Protein AF-A0A1M6KUL5-F1 (afdb_monomer_lite)

Organism: NCBI:txid1121950

Sequence (152 aa):
MDTQNNNNNITGTAPDSVTPRMTKEELQQKSDRELLSLVESSKGHTGNDFGEYMNCDFSYSYLTTVLKDRGYENGWHKTSDAPTATIKPVTIQMRKSDDTVSRQSYMIDKSVAKEWKQFNKNVPFKTVTLGYALRRFMDDYNSGRIKFEFEI

Secondary structure (DSSP, 8-state):
------------------PPPBPHHHHHHS-HHHHHHHHHHTTT--STTHHHHTTBSS-HHHHHHHHHHTTEETTTEE--------PPP---------TTPPP------HHHHHHHHHHGGG-S-HHHHHHHHHHHHHHHHHTTSS------

Foldseek 3Di:
DDDDDDDDDDDDDDPDPLPQAAELVNLLPDDLVVLVVLVVQCVPPQPPCSCVSNRHPDHSVSSVVSLVLCQQDDVRDRPDPPPDDDDDDDDQDDDDDDPVDDDDDDDDDPVVVVVLCVVCVPPPHSVSVVVVVVVVVVVCVVVVVDDDDDDD

Radius of gyration: 24.22 Å; chains: 1; bounding box: 82×44×52 Å

pLDDT: mean 76.04, std 17.76, range [33.09, 95.0]

Structure (mmCIF, N/CA/C/O backbone):
data_AF-A0A1M6KUL5-F1
#
_entry.id   AF-A0A1M6KUL5-F1
#
loop_
_atom_site.group_PDB
_atom_site.id
_atom_site.type_symbol
_atom_site.label_atom_id
_atom_site.label_alt_id
_atom_site.label_comp_id
_atom_site.label_asym_id
_atom_site.label_entity_id
_atom_site.label_seq_id
_atom_site.pdbx_PDB_ins_code
_atom_site.Cartn_x
_atom_site.Cartn_y
_atom_site.Cartn_z
_atom_site.occupancy
_atom_site.B_iso_or_equiv
_atom_site.auth_seq_id
_atom_site.auth_comp_id
_atom_site.auth_asym_id
_atom_site.auth_atom_id
_atom_site.pdbx_PDB_model_num
ATOM 1 N N . MET A 1 1 ? 50.396 14.466 22.605 1.00 36.00 1 MET A N 1
ATOM 2 C CA . MET A 1 1 ? 50.855 15.862 22.551 1.00 36.00 1 MET A CA 1
ATOM 3 C C . MET A 1 1 ? 50.891 16.220 21.076 1.00 36.00 1 MET A C 1
ATOM 5 O O . MET A 1 1 ? 51.638 15.582 20.349 1.00 36.00 1 MET A O 1
ATOM 9 N N . ASP A 1 2 ? 49.826 16.849 20.575 1.00 37.81 2 ASP A N 1
ATOM 10 C CA . ASP A 1 2 ? 49.666 18.323 20.534 1.00 37.81 2 ASP A CA 1
ATOM 11 C C . ASP A 1 2 ? 50.396 18.869 19.288 1.00 37.81 2 ASP A C 1
ATOM 13 O O . ASP A 1 2 ? 51.564 18.553 19.110 1.00 37.81 2 ASP A O 1
ATOM 17 N N . THR A 1 3 ? 49.848 19.655 18.355 1.00 41.44 3 THR A N 1
ATOM 18 C CA . THR A 1 3 ? 48.521 20.257 18.111 1.00 41.44 3 THR A CA 1
ATOM 19 C C . THR A 1 3 ? 48.575 20.901 16.700 1.00 41.44 3 THR A C 1
ATOM 21 O O . THR A 1 3 ? 49.663 21.068 16.156 1.00 41.44 3 THR A O 1
ATOM 24 N N . GLN A 1 4 ? 47.424 21.403 16.210 1.00 40.41 4 GLN A N 1
ATOM 25 C CA . GLN A 1 4 ? 47.254 22.638 15.395 1.00 40.41 4 GLN A CA 1
ATOM 26 C C . GLN A 1 4 ? 47.549 22.566 13.870 1.00 40.41 4 GLN A C 1
ATOM 28 O O . GLN A 1 4 ? 48.503 21.940 13.447 1.00 40.41 4 GLN A O 1
ATOM 33 N N . ASN A 1 5 ? 46.807 23.212 12.953 1.00 38.69 5 ASN A N 1
ATOM 34 C CA . ASN A 1 5 ? 45.789 24.269 13.050 1.00 38.69 5 ASN A CA 1
ATOM 35 C C . ASN A 1 5 ? 45.012 24.454 11.713 1.00 38.69 5 ASN A C 1
ATOM 37 O O . ASN A 1 5 ? 45.583 24.231 10.651 1.00 38.69 5 ASN A O 1
ATOM 41 N N . ASN A 1 6 ? 43.764 24.938 11.814 1.00 39.09 6 ASN A N 1
ATOM 42 C CA . ASN A 1 6 ? 42.965 25.826 10.936 1.00 39.09 6 ASN A CA 1
ATOM 43 C C . ASN A 1 6 ? 43.280 26.003 9.430 1.00 39.09 6 ASN A C 1
ATOM 45 O O . ASN A 1 6 ? 44.363 26.460 9.081 1.00 39.09 6 ASN A O 1
ATOM 49 N N . ASN A 1 7 ? 42.239 25.972 8.574 1.00 35.41 7 ASN A N 1
ATOM 50 C CA . ASN A 1 7 ? 41.540 27.214 8.179 1.00 35.41 7 ASN A CA 1
ATOM 51 C C . ASN A 1 7 ? 40.235 27.003 7.380 1.00 35.41 7 ASN A C 1
ATOM 53 O O . ASN A 1 7 ? 40.066 26.035 6.647 1.00 35.41 7 ASN A O 1
ATOM 57 N N . ASN A 1 8 ? 39.342 27.980 7.544 1.00 43.84 8 ASN A N 1
ATOM 58 C CA . ASN A 1 8 ? 37.998 28.129 6.985 1.00 43.84 8 ASN A CA 1
ATOM 59 C C . ASN A 1 8 ? 37.947 28.189 5.449 1.00 43.84 8 ASN A C 1
ATOM 61 O O . ASN A 1 8 ? 38.798 28.832 4.839 1.00 43.84 8 ASN A O 1
ATOM 65 N N . ASN A 1 9 ? 36.843 27.723 4.848 1.00 33.09 9 ASN A N 1
ATOM 66 C CA . ASN A 1 9 ? 36.213 28.515 3.791 1.00 33.09 9 ASN A CA 1
ATOM 67 C C . ASN A 1 9 ? 34.699 28.284 3.688 1.00 33.09 9 ASN A C 1
ATOM 69 O O . ASN A 1 9 ? 34.207 27.160 3.668 1.00 33.09 9 ASN A O 1
ATOM 73 N N . ILE A 1 10 ? 33.985 29.405 3.644 1.00 50.28 10 ILE A N 1
ATOM 74 C CA . ILE A 1 10 ? 32.539 29.537 3.502 1.00 50.28 10 ILE A CA 1
ATOM 75 C C . ILE A 1 10 ? 32.193 29.368 2.022 1.00 50.28 10 ILE A C 1
ATOM 77 O O . ILE A 1 10 ? 32.793 30.013 1.167 1.00 50.28 10 ILE A O 1
ATOM 81 N N . THR A 1 11 ? 31.176 28.575 1.706 1.00 37.00 11 THR A N 1
ATOM 82 C CA . THR A 1 11 ? 30.353 28.807 0.511 1.00 37.00 11 THR A CA 1
ATOM 83 C C . THR A 1 11 ? 28.955 28.291 0.799 1.00 37.00 11 THR A C 1
ATOM 85 O O . THR A 1 11 ? 28.671 27.100 0.713 1.00 37.00 11 THR A O 1
ATOM 88 N N . GLY A 1 12 ? 28.080 29.214 1.202 1.00 43.78 12 GLY A N 1
ATOM 89 C CA . GLY A 1 12 ? 26.648 28.980 1.162 1.00 43.78 12 GLY A CA 1
ATOM 90 C C . GLY A 1 12 ? 26.246 28.748 -0.289 1.00 43.78 12 GLY A C 1
ATOM 91 O O . GLY A 1 12 ? 26.389 29.638 -1.123 1.00 43.78 12 GLY A O 1
ATOM 92 N N . THR A 1 13 ? 25.783 27.544 -0.586 1.00 38.81 13 THR A N 1
ATOM 93 C CA . THR A 1 13 ? 25.033 27.243 -1.802 1.00 38.81 13 THR A CA 1
ATOM 94 C C . THR A 1 13 ? 23.570 27.139 -1.397 1.00 38.81 13 THR A C 1
ATOM 96 O O . THR A 1 13 ? 23.221 26.454 -0.435 1.00 38.81 13 THR A O 1
ATOM 99 N N . ALA A 1 14 ? 22.744 27.942 -2.065 1.00 42.12 14 ALA A N 1
ATOM 100 C CA . ALA A 1 14 ? 21.301 27.991 -1.890 1.00 42.12 14 ALA A CA 1
ATOM 101 C C . ALA A 1 14 ? 20.689 26.584 -2.015 1.00 42.12 14 ALA A C 1
ATOM 103 O O . ALA A 1 14 ? 21.235 25.759 -2.748 1.00 42.12 14 ALA A O 1
ATOM 104 N N . PRO A 1 15 ? 19.563 26.282 -1.344 1.00 43.62 15 PRO A N 1
ATOM 105 C CA . PRO A 1 15 ? 18.846 25.058 -1.639 1.00 43.62 15 PRO A CA 1
ATOM 106 C C . PRO A 1 15 ? 18.242 25.217 -3.034 1.00 43.62 15 PRO A C 1
ATOM 108 O O . PRO A 1 15 ? 17.257 25.937 -3.214 1.00 43.62 15 PRO A O 1
ATOM 111 N N . ASP A 1 16 ? 18.873 24.579 -4.019 1.00 44.62 16 ASP A N 1
ATOM 112 C CA . ASP A 1 16 ? 18.288 24.351 -5.331 1.00 44.62 16 ASP A CA 1
ATOM 113 C C . ASP A 1 16 ? 16.856 23.854 -5.135 1.00 44.62 16 ASP A C 1
ATOM 115 O O . ASP A 1 16 ? 16.591 22.930 -4.360 1.00 44.62 16 ASP A O 1
ATOM 119 N N . SER A 1 17 ? 15.911 24.500 -5.811 1.00 49.38 17 SER A N 1
ATOM 120 C CA . SER A 1 17 ? 14.530 24.050 -5.886 1.00 49.38 17 SER A CA 1
ATOM 121 C C . SER A 1 17 ? 14.504 22.724 -6.646 1.00 49.38 17 SER A C 1
ATOM 123 O O . SER A 1 17 ? 14.351 22.695 -7.868 1.00 49.38 17 SER A O 1
ATOM 125 N N . VAL A 1 18 ? 14.726 21.622 -5.932 1.00 57.62 18 VAL A N 1
ATOM 126 C CA . VAL A 1 18 ? 14.700 20.277 -6.500 1.00 57.62 18 VAL A CA 1
ATOM 127 C C . VAL A 1 18 ? 13.256 19.978 -6.883 1.00 57.62 18 VAL A C 1
ATOM 129 O O . VAL A 1 18 ? 12.425 19.678 -6.026 1.00 57.62 18 VAL A O 1
ATOM 132 N N . THR A 1 19 ? 12.945 20.080 -8.176 1.00 59.91 19 THR A N 1
ATOM 133 C CA . THR A 1 19 ? 11.716 19.512 -8.732 1.00 59.91 19 THR A CA 1
ATOM 134 C C . THR A 1 19 ? 11.653 18.049 -8.290 1.00 59.91 19 THR A C 1
ATOM 136 O O . THR A 1 19 ? 12.603 17.312 -8.579 1.00 59.91 19 THR A O 1
ATOM 139 N N . PRO A 1 20 ? 10.599 17.614 -7.575 1.00 78.69 20 PRO A N 1
ATOM 140 C CA . PRO A 1 20 ? 10.544 16.263 -7.036 1.00 78.69 20 PRO A CA 1
ATOM 141 C C . PRO A 1 20 ? 10.781 15.230 -8.140 1.00 78.69 20 PRO A C 1
ATOM 143 O O . PRO A 1 20 ? 10.122 15.264 -9.181 1.00 78.69 20 PRO A O 1
ATOM 146 N N . ARG A 1 21 ? 11.771 14.354 -7.936 1.00 87.62 21 ARG A N 1
ATOM 147 C CA . ARG A 1 21 ? 12.037 13.232 -8.841 1.00 87.62 21 ARG A CA 1
ATOM 148 C C . ARG A 1 21 ? 10.881 12.246 -8.754 1.00 87.62 21 ARG A C 1
ATOM 150 O O . ARG A 1 21 ? 10.466 11.908 -7.649 1.00 87.62 21 ARG A O 1
ATOM 157 N N . MET A 1 22 ? 10.415 11.760 -9.902 1.00 89.69 22 MET A N 1
ATOM 158 C CA . MET A 1 22 ? 9.384 10.725 -9.941 1.00 89.69 22 MET A CA 1
ATOM 159 C C . MET A 1 22 ? 9.903 9.440 -9.290 1.00 89.69 22 MET A C 1
ATOM 161 O O . MET A 1 22 ? 10.976 8.955 -9.667 1.00 89.69 22 MET A O 1
ATOM 165 N N . THR A 1 23 ? 9.142 8.882 -8.351 1.00 91.38 23 THR A N 1
ATOM 166 C CA . THR A 1 23 ? 9.544 7.682 -7.604 1.00 91.38 23 THR A CA 1
ATOM 167 C C . THR A 1 23 ? 9.081 6.381 -8.259 1.00 91.38 23 THR A C 1
ATOM 169 O O . THR A 1 23 ? 8.168 6.349 -9.093 1.00 91.38 23 THR A O 1
ATOM 172 N N . LYS A 1 24 ? 9.678 5.258 -7.845 1.00 88.44 24 LYS A N 1
ATOM 173 C CA . LYS A 1 24 ? 9.234 3.903 -8.221 1.00 88.44 24 LYS A CA 1
ATOM 174 C C . LYS A 1 24 ? 7.776 3.640 -7.864 1.00 88.44 24 LYS A C 1
ATOM 176 O O . LYS A 1 24 ? 7.089 2.953 -8.621 1.00 88.44 24 LYS A O 1
ATOM 181 N N . GLU A 1 25 ? 7.318 4.140 -6.723 1.00 82.94 25 GLU A N 1
ATOM 182 C CA . GLU A 1 25 ? 5.944 3.997 -6.253 1.00 82.94 25 GLU A CA 1
ATOM 183 C C . GLU A 1 25 ? 4.989 4.811 -7.127 1.00 82.94 25 GLU A C 1
ATOM 185 O O . GLU A 1 25 ? 3.960 4.286 -7.550 1.00 82.94 25 GLU A O 1
ATOM 190 N N . GLU A 1 26 ? 5.348 6.052 -7.467 1.00 82.06 26 GLU A N 1
ATOM 191 C CA . GLU A 1 26 ? 4.566 6.908 -8.368 1.00 82.06 26 GLU A CA 1
ATOM 192 C C . GLU A 1 26 ? 4.463 6.308 -9.769 1.00 82.06 26 GLU A C 1
ATOM 194 O O . GLU A 1 26 ? 3.376 6.265 -10.347 1.00 82.06 26 GLU A O 1
ATOM 199 N N . LEU A 1 27 ? 5.566 5.765 -10.294 1.00 89.19 27 LEU A N 1
ATOM 200 C CA . LEU A 1 27 ? 5.571 5.051 -11.567 1.00 89.19 27 LEU A CA 1
ATOM 201 C C . LEU A 1 27 ? 4.593 3.869 -11.552 1.00 89.19 27 LEU A C 1
ATOM 203 O O . LEU A 1 27 ? 3.861 3.655 -12.515 1.00 89.19 27 LEU A O 1
ATOM 207 N N . GLN A 1 28 ? 4.542 3.109 -10.458 1.00 82.56 28 GLN A N 1
ATOM 208 C CA . GLN A 1 28 ? 3.632 1.970 -10.334 1.00 82.56 28 GLN A CA 1
ATOM 209 C C . GLN A 1 28 ? 2.152 2.372 -10.304 1.00 82.56 28 GLN A C 1
ATOM 211 O O . GLN A 1 28 ? 1.316 1.543 -10.667 1.00 82.56 28 GLN A O 1
ATOM 216 N N . GLN A 1 29 ? 1.826 3.611 -9.918 1.00 82.12 29 GLN A N 1
ATOM 217 C CA . GLN A 1 29 ? 0.455 4.136 -9.936 1.00 82.12 29 GLN A CA 1
ATOM 218 C C . GLN A 1 29 ? 0.031 4.695 -11.299 1.00 82.12 29 GLN A C 1
ATOM 220 O O . GLN A 1 29 ? -1.155 4.942 -11.512 1.00 82.12 29 GLN A O 1
ATOM 225 N N . LYS A 1 30 ? 0.966 4.887 -12.237 1.00 85.25 30 LYS A N 1
ATOM 226 C CA . LYS A 1 30 ? 0.646 5.430 -13.560 1.00 85.25 30 LYS A CA 1
ATOM 227 C C . LYS A 1 30 ? -0.256 4.502 -14.354 1.00 85.25 30 LYS A C 1
ATOM 229 O O . LYS A 1 30 ? -0.133 3.275 -14.294 1.00 85.25 30 LYS A O 1
ATOM 234 N N . SER A 1 31 ? -1.150 5.097 -15.131 1.00 88.19 31 SER A N 1
ATOM 235 C CA . SER A 1 31 ? -1.956 4.368 -16.104 1.00 88.19 31 SER A CA 1
ATOM 236 C C . SER A 1 31 ? -1.083 3.798 -17.223 1.00 88.19 31 SER A C 1
ATOM 238 O O . SER A 1 31 ? 0.010 4.297 -17.493 1.00 88.19 31 SER A O 1
ATOM 240 N N . ASP A 1 32 ? -1.578 2.775 -17.918 1.00 88.12 32 ASP A N 1
ATOM 241 C CA . ASP A 1 32 ? -0.862 2.171 -19.047 1.00 88.12 32 ASP A CA 1
ATOM 242 C C . ASP A 1 32 ? -0.500 3.214 -20.117 1.00 88.12 32 ASP A C 1
ATOM 244 O O . ASP A 1 32 ? 0.619 3.236 -20.621 1.00 88.12 32 ASP 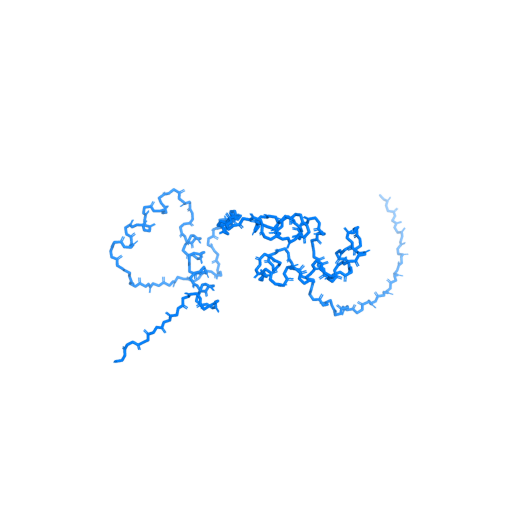A O 1
ATOM 248 N N . ARG A 1 33 ? -1.413 4.155 -20.395 1.00 90.81 33 ARG A N 1
ATOM 249 C CA . ARG A 1 33 ? -1.173 5.268 -21.325 1.00 90.81 33 ARG A CA 1
ATOM 250 C C . ARG A 1 33 ? 0.016 6.130 -20.899 1.00 90.81 33 ARG A C 1
ATOM 252 O O . ARG A 1 33 ? 0.823 6.518 -21.737 1.00 90.81 33 ARG A O 1
ATOM 259 N N . GLU A 1 34 ? 0.118 6.449 -19.614 1.00 90.88 34 GLU A N 1
ATOM 260 C CA . GLU A 1 34 ? 1.224 7.252 -19.093 1.00 90.88 34 GLU A CA 1
ATOM 261 C C . GLU A 1 34 ? 2.546 6.483 -19.108 1.00 90.88 34 GLU A C 1
ATOM 263 O O . GLU A 1 34 ? 3.572 7.068 -19.437 1.00 90.88 34 GLU A O 1
ATOM 268 N N . LEU A 1 35 ? 2.536 5.182 -18.803 1.00 92.06 35 LEU A N 1
ATOM 269 C CA . LEU A 1 35 ? 3.736 4.346 -18.892 1.00 92.06 35 LEU A CA 1
ATOM 270 C C . LEU A 1 35 ? 4.262 4.263 -20.328 1.00 92.06 35 LEU A C 1
ATOM 272 O O . LEU A 1 35 ? 5.461 4.418 -20.553 1.00 92.06 35 LEU A O 1
ATOM 276 N N . LEU A 1 36 ? 3.370 4.085 -21.305 1.00 93.25 36 LEU A N 1
ATOM 277 C CA . LEU A 1 36 ? 3.726 4.102 -22.725 1.00 93.25 36 LEU A CA 1
ATOM 278 C C . LEU A 1 36 ? 4.246 5.478 -23.163 1.00 93.25 36 LEU A C 1
ATOM 280 O O . LEU A 1 36 ? 5.224 5.561 -23.902 1.00 93.25 36 LEU A O 1
ATOM 284 N N . SER A 1 37 ? 3.647 6.562 -22.660 1.00 93.50 37 SER A N 1
ATOM 285 C CA . SER A 1 37 ? 4.148 7.918 -22.907 1.00 93.50 37 SER A CA 1
ATOM 286 C C . SER A 1 37 ? 5.553 8.122 -22.344 1.00 93.50 37 SER A C 1
ATOM 288 O O . SER A 1 37 ? 6.362 8.775 -22.991 1.00 93.50 37 SER A O 1
ATOM 290 N N . LEU A 1 38 ? 5.866 7.564 -21.171 1.00 93.44 38 LEU A N 1
ATOM 291 C CA . LEU A 1 38 ? 7.206 7.660 -20.586 1.00 93.44 38 LEU A CA 1
ATOM 292 C C . LEU A 1 38 ? 8.250 6.919 -21.419 1.00 93.44 38 LEU A C 1
ATOM 294 O O . LEU A 1 38 ? 9.358 7.422 -21.586 1.00 93.44 38 LEU A O 1
ATOM 298 N N . VAL A 1 39 ? 7.896 5.758 -21.973 1.00 93.44 39 VAL A N 1
ATOM 299 C CA . VAL A 1 39 ? 8.764 5.042 -22.914 1.00 93.44 39 VAL A CA 1
ATOM 300 C C . VAL A 1 39 ? 9.060 5.914 -24.130 1.00 93.44 39 VAL A C 1
ATOM 302 O O . VAL A 1 39 ? 10.224 6.067 -24.497 1.00 93.44 39 VAL A O 1
ATOM 305 N N . GLU A 1 40 ? 8.030 6.517 -24.724 1.00 92.75 40 GLU A N 1
ATOM 306 C CA . GLU A 1 40 ? 8.185 7.392 -25.886 1.00 92.75 40 GLU A CA 1
ATOM 307 C C . GLU A 1 40 ? 9.070 8.604 -25.570 1.00 92.75 40 GLU A C 1
ATOM 309 O O . GLU A 1 40 ? 10.012 8.891 -26.306 1.00 92.75 40 GLU A O 1
ATOM 314 N N . SER A 1 41 ? 8.826 9.266 -24.436 1.00 92.31 41 SER A N 1
ATOM 315 C CA . SER A 1 41 ? 9.618 10.409 -23.973 1.00 92.31 41 SER A CA 1
ATOM 316 C C . SER A 1 41 ? 11.072 10.052 -23.657 1.00 92.31 41 SER A C 1
ATOM 318 O O . SER A 1 41 ? 11.927 10.922 -23.726 1.00 92.31 41 SER A O 1
ATOM 320 N N . SER A 1 42 ? 11.368 8.789 -23.345 1.00 91.62 42 SER A N 1
ATOM 321 C CA . SER A 1 42 ? 12.723 8.323 -23.023 1.00 91.62 42 SER A CA 1
ATOM 322 C C . SER A 1 42 ? 13.552 7.860 -24.228 1.00 91.62 42 SER A C 1
ATOM 324 O O . SER A 1 42 ? 14.675 7.376 -24.058 1.00 91.62 42 SER A O 1
ATOM 326 N N . LYS A 1 43 ? 13.024 7.967 -25.456 1.00 91.44 43 LYS A N 1
ATOM 327 C CA . LYS A 1 43 ? 13.742 7.554 -26.671 1.00 91.44 43 LYS A CA 1
ATOM 328 C C . LYS A 1 43 ? 15.096 8.257 -26.781 1.00 91.44 43 LYS A C 1
ATOM 330 O O . LYS A 1 43 ? 15.187 9.475 -26.707 1.00 91.44 43 LYS A O 1
ATOM 335 N N . GLY A 1 44 ? 16.147 7.467 -26.992 1.00 89.75 44 GLY A N 1
ATOM 336 C CA . GLY A 1 44 ? 17.530 7.955 -27.058 1.00 89.75 44 GLY A CA 1
ATOM 337 C C . GLY A 1 44 ? 18.226 8.088 -25.699 1.00 89.75 44 GLY A C 1
ATOM 338 O O . GLY A 1 44 ? 19.447 8.176 -25.675 1.00 89.75 44 GLY A O 1
ATOM 339 N N . HIS A 1 45 ? 17.484 7.998 -24.592 1.00 92.31 45 HIS A N 1
ATOM 340 C CA . HIS A 1 45 ? 17.976 8.160 -23.221 1.00 92.31 45 HIS A CA 1
ATOM 341 C C . HIS A 1 45 ? 17.610 6.951 -22.352 1.00 92.31 45 HIS A C 1
ATOM 343 O O . HIS A 1 45 ? 17.055 7.084 -21.268 1.00 92.31 45 HIS A O 1
ATOM 349 N N . THR A 1 46 ? 17.870 5.735 -22.839 1.00 91.31 46 THR A N 1
ATOM 350 C CA . THR A 1 46 ? 17.517 4.480 -22.141 1.00 91.31 46 THR A CA 1
ATOM 351 C C . THR A 1 46 ? 18.665 3.903 -21.303 1.00 91.31 46 THR A C 1
ATOM 353 O O . THR A 1 46 ? 18.538 2.799 -20.769 1.00 91.31 46 THR A O 1
ATOM 356 N N . GLY A 1 47 ? 19.807 4.596 -21.252 1.00 88.44 47 GLY A N 1
ATOM 357 C CA . GLY A 1 47 ? 21.035 4.162 -20.592 1.00 88.44 47 GLY A CA 1
ATOM 358 C C . GLY A 1 47 ? 21.150 4.659 -19.150 1.00 88.44 47 GLY A C 1
ATOM 359 O O . GLY A 1 47 ? 20.157 4.826 -18.443 1.00 88.44 47 GLY A O 1
ATOM 360 N N . ASN A 1 48 ? 22.386 4.888 -18.700 1.00 91.00 48 ASN A N 1
ATOM 361 C CA . ASN A 1 48 ? 22.670 5.379 -17.345 1.00 91.00 48 ASN A CA 1
ATOM 362 C C . ASN A 1 48 ? 22.163 6.814 -17.107 1.00 91.00 48 ASN A C 1
ATOM 364 O O . ASN A 1 48 ? 21.954 7.208 -15.965 1.00 91.00 48 ASN A O 1
ATOM 368 N N . ASP A 1 49 ? 21.947 7.568 -18.181 1.00 93.12 49 ASP A N 1
ATOM 369 C CA . ASP A 1 49 ? 21.442 8.940 -18.204 1.00 93.12 49 ASP A CA 1
ATOM 370 C C . ASP A 1 49 ? 19.916 9.036 -18.050 1.00 93.12 49 ASP A C 1
ATOM 372 O O . ASP A 1 49 ? 19.397 10.115 -17.770 1.00 93.12 49 ASP A O 1
ATOM 376 N N . PHE A 1 50 ? 19.191 7.916 -18.170 1.00 95.00 50 PHE A N 1
ATOM 377 C CA . PHE A 1 50 ? 17.726 7.878 -18.099 1.00 95.00 50 PHE A CA 1
ATOM 378 C C . PHE A 1 50 ? 17.169 8.582 -16.855 1.00 95.00 50 PHE A C 1
ATOM 380 O O . PHE A 1 50 ? 16.247 9.385 -16.961 1.00 95.00 50 PHE A O 1
ATOM 387 N N . GLY A 1 51 ? 17.717 8.280 -15.672 1.00 91.12 51 GLY A N 1
ATOM 388 C CA . GLY A 1 51 ? 17.195 8.803 -14.406 1.00 91.12 51 GLY A CA 1
ATOM 389 C C . GLY A 1 51 ? 17.350 10.319 -14.285 1.00 91.12 51 GLY A C 1
ATOM 390 O O . GLY A 1 51 ? 16.457 11.001 -13.786 1.00 91.12 51 GLY A O 1
ATOM 391 N N . GLU A 1 52 ? 18.461 10.851 -14.793 1.00 92.69 52 GLU A N 1
ATOM 392 C CA . GLU A 1 52 ? 18.721 12.290 -14.822 1.00 92.69 52 GLU A CA 1
ATOM 393 C C . GLU A 1 52 ? 17.853 12.982 -15.874 1.00 92.69 52 GLU A C 1
ATOM 395 O O . GLU A 1 52 ? 17.195 13.972 -15.561 1.00 92.69 52 GLU A O 1
ATOM 400 N N . TYR A 1 53 ? 17.779 12.419 -17.082 1.00 94.00 53 TYR A N 1
ATOM 401 C CA . TYR A 1 53 ? 16.991 12.961 -18.188 1.00 94.00 53 TYR A CA 1
ATOM 402 C C . TYR A 1 53 ? 15.486 12.986 -17.884 1.00 94.00 53 TYR A C 1
ATOM 404 O O . TYR A 1 53 ? 14.820 13.999 -18.081 1.00 94.00 53 TYR A O 1
ATOM 412 N N . MET A 1 54 ? 14.947 11.886 -17.353 1.00 92.88 54 MET A N 1
ATOM 413 C CA . MET A 1 54 ? 13.523 11.744 -17.022 1.00 92.88 54 MET A CA 1
ATOM 414 C C . MET A 1 54 ? 13.162 12.298 -15.637 1.00 92.88 54 MET A C 1
ATOM 416 O O . MET A 1 54 ? 12.006 12.194 -15.227 1.00 92.88 54 MET A O 1
ATOM 420 N N . ASN A 1 55 ? 14.134 12.851 -14.904 1.00 94.12 55 ASN A N 1
ATOM 421 C CA . ASN A 1 55 ? 13.995 13.310 -13.523 1.00 94.12 55 ASN A CA 1
ATOM 422 C C . ASN A 1 55 ? 13.282 12.279 -12.623 1.00 94.12 55 ASN A C 1
ATOM 424 O O . ASN A 1 55 ? 12.238 12.556 -12.028 1.00 94.12 55 ASN A O 1
ATOM 428 N N . CYS A 1 56 ? 13.832 11.068 -12.533 1.00 91.94 56 CYS A N 1
ATOM 429 C CA . CYS A 1 56 ? 13.259 9.968 -11.757 1.00 91.94 56 CYS A CA 1
ATOM 430 C C . CYS A 1 56 ? 14.321 9.176 -10.979 1.00 91.94 56 CYS A C 1
ATOM 432 O O . CYS A 1 56 ? 15.521 9.284 -11.234 1.00 91.94 56 CYS A O 1
ATOM 434 N N . ASP A 1 57 ? 13.891 8.395 -9.988 1.00 92.75 57 ASP A N 1
ATOM 435 C CA . ASP A 1 57 ? 14.770 7.594 -9.118 1.00 92.75 57 ASP A CA 1
ATOM 436 C C . ASP A 1 57 ? 14.935 6.127 -9.571 1.00 92.75 57 ASP A C 1
ATOM 438 O O . ASP A 1 57 ? 15.479 5.278 -8.851 1.00 92.75 57 ASP A O 1
ATOM 442 N N . PHE A 1 58 ? 14.461 5.809 -10.775 1.00 90.56 58 PHE A N 1
ATOM 443 C CA . PHE A 1 58 ? 14.459 4.465 -11.337 1.00 90.56 58 PHE A CA 1
ATOM 444 C C . PHE A 1 58 ? 15.105 4.421 -12.719 1.00 90.56 58 PHE A C 1
ATOM 446 O O . PHE A 1 58 ? 15.262 5.429 -13.394 1.00 90.56 58 PHE A O 1
ATOM 453 N N . SER A 1 59 ? 15.510 3.224 -13.142 1.00 94.12 59 SER A N 1
ATOM 454 C CA . SER A 1 59 ? 16.120 3.008 -14.454 1.00 94.12 59 SER A CA 1
ATOM 455 C C . SER A 1 59 ? 15.075 2.712 -15.527 1.00 94.12 59 SER A C 1
ATOM 457 O O . SER A 1 59 ? 13.973 2.243 -15.230 1.00 94.12 59 SER A O 1
ATOM 459 N N . TYR A 1 60 ? 15.455 2.868 -16.797 1.00 93.81 60 TYR A N 1
ATOM 460 C CA . TYR A 1 60 ? 14.625 2.436 -17.923 1.00 93.81 60 TYR A CA 1
ATOM 461 C C . TYR A 1 60 ? 14.261 0.942 -17.827 1.00 93.81 60 TYR A C 1
ATOM 463 O O . TYR A 1 60 ? 13.124 0.541 -18.077 1.00 93.81 60 TYR A O 1
ATOM 471 N N . SER A 1 61 ? 15.188 0.101 -17.357 1.00 93.19 61 SER A N 1
ATOM 472 C CA . SER A 1 61 ? 14.926 -1.320 -17.093 1.00 93.19 61 SER A CA 1
ATOM 473 C C . SER A 1 61 ? 13.796 -1.537 -16.079 1.00 93.19 61 SER A C 1
ATOM 475 O O . SER A 1 61 ? 13.026 -2.486 -16.207 1.00 93.19 61 SER A O 1
ATOM 477 N N . TYR A 1 62 ? 13.652 -0.653 -15.088 1.00 91.19 62 TYR A N 1
ATOM 478 C CA . TYR A 1 62 ? 12.544 -0.716 -14.136 1.00 91.19 62 TYR A CA 1
ATOM 479 C C . TYR A 1 62 ? 11.207 -0.355 -14.800 1.00 91.19 62 TYR A C 1
ATOM 481 O O . TYR A 1 62 ? 10.250 -1.113 -14.664 1.00 91.19 62 TYR A O 1
ATOM 489 N N . LEU A 1 63 ? 11.156 0.732 -15.582 1.00 92.81 63 LEU A N 1
ATOM 490 C CA . LEU A 1 63 ? 9.975 1.127 -16.368 1.00 92.81 63 LEU A CA 1
ATOM 491 C C . LEU A 1 63 ? 9.500 0.002 -17.296 1.00 92.81 63 LEU A C 1
ATOM 493 O O . LEU A 1 63 ? 8.322 -0.353 -17.310 1.00 92.81 63 LEU A O 1
ATOM 497 N N . THR A 1 64 ? 10.428 -0.602 -18.031 1.00 91.56 64 THR A N 1
ATOM 498 C CA . THR A 1 64 ? 10.116 -1.701 -18.950 1.00 91.56 64 THR A CA 1
ATOM 499 C C . THR A 1 64 ? 9.686 -2.978 -18.230 1.00 91.56 64 THR A C 1
ATOM 501 O O . THR A 1 64 ? 8.838 -3.701 -18.747 1.00 91.56 64 THR A O 1
ATOM 504 N N . THR A 1 65 ? 10.207 -3.245 -17.029 1.00 89.25 65 THR A N 1
ATOM 505 C CA . THR A 1 65 ? 9.733 -4.352 -16.180 1.00 89.25 65 THR A CA 1
ATOM 506 C C . THR A 1 65 ? 8.291 -4.116 -15.734 1.00 89.25 65 THR A C 1
ATOM 508 O O . THR A 1 65 ? 7.469 -5.007 -15.892 1.00 89.25 65 THR A O 1
ATOM 511 N N . VAL A 1 66 ? 7.945 -2.900 -15.290 1.00 87.62 66 VAL A N 1
ATOM 512 C CA . VAL A 1 66 ? 6.561 -2.553 -14.908 1.00 87.62 66 VAL A CA 1
ATOM 513 C C . VAL A 1 66 ? 5.586 -2.742 -16.076 1.00 87.62 66 VAL A C 1
ATOM 515 O O . VAL A 1 66 ? 4.475 -3.221 -15.870 1.00 87.62 66 VAL A O 1
ATOM 518 N N . LEU A 1 67 ? 5.986 -2.400 -17.304 1.00 88.25 67 LEU A N 1
ATOM 519 C CA . LEU A 1 67 ? 5.171 -2.644 -18.499 1.00 88.25 67 LEU A CA 1
ATOM 520 C C . LEU A 1 67 ? 5.020 -4.142 -18.808 1.00 88.25 67 LEU A C 1
ATOM 522 O O . LEU A 1 67 ? 3.907 -4.598 -19.067 1.00 88.25 67 LEU A O 1
ATOM 526 N N . LYS A 1 68 ? 6.102 -4.923 -18.722 1.00 87.31 68 LYS A N 1
ATOM 527 C CA . LYS A 1 68 ? 6.053 -6.386 -18.901 1.00 87.31 68 LYS A CA 1
ATOM 528 C C . LYS A 1 68 ? 5.152 -7.063 -17.873 1.00 87.31 68 LYS A C 1
ATOM 530 O O . LYS A 1 68 ? 4.320 -7.881 -18.248 1.00 87.31 68 LYS A O 1
ATOM 535 N N . ASP A 1 69 ? 5.238 -6.649 -16.610 1.00 83.94 69 ASP A N 1
ATOM 536 C CA . ASP A 1 69 ? 4.373 -7.134 -15.526 1.00 83.94 69 ASP A CA 1
ATOM 537 C C . ASP A 1 69 ? 2.883 -6.833 -15.785 1.00 83.94 69 ASP A C 1
ATOM 539 O O . ASP A 1 69 ? 2.003 -7.476 -15.214 1.00 83.94 69 ASP A O 1
ATOM 543 N N . ARG A 1 70 ? 2.585 -5.857 -16.654 1.00 81.12 70 ARG A N 1
ATOM 544 C CA . ARG A 1 70 ? 1.230 -5.492 -17.098 1.00 81.12 70 ARG A CA 1
ATOM 545 C C . ARG A 1 70 ? 0.818 -6.135 -18.430 1.00 81.12 70 ARG A C 1
ATOM 547 O O . ARG A 1 70 ? -0.216 -5.766 -18.987 1.00 81.12 70 ARG A O 1
ATOM 554 N N . GLY A 1 71 ? 1.603 -7.085 -18.937 1.00 82.06 71 GLY A N 1
ATOM 555 C CA . GLY A 1 71 ? 1.300 -7.841 -20.156 1.00 82.06 71 GLY A CA 1
ATOM 556 C C . GLY A 1 71 ? 1.718 -7.154 -21.459 1.00 82.06 71 GLY A C 1
ATOM 557 O O . GLY A 1 71 ? 1.219 -7.521 -22.524 1.00 82.06 71 GLY A O 1
ATOM 558 N N . TYR A 1 72 ? 2.602 -6.151 -21.394 1.00 87.19 72 TYR A N 1
ATOM 559 C CA . TYR A 1 72 ? 3.174 -5.509 -22.579 1.00 87.19 72 TYR A CA 1
ATOM 560 C C . TYR A 1 72 ? 4.460 -6.207 -23.028 1.00 87.19 72 TYR A C 1
ATOM 562 O O . TYR A 1 72 ? 5.431 -6.303 -22.277 1.00 87.19 72 TYR A O 1
ATOM 570 N N . GLU A 1 73 ? 4.502 -6.616 -24.292 1.00 82.50 73 GLU A N 1
ATOM 571 C CA . GLU A 1 73 ? 5.642 -7.289 -24.917 1.00 82.50 73 GLU A CA 1
ATOM 572 C C . GLU A 1 73 ? 5.944 -6.686 -26.300 1.00 82.50 73 GLU A C 1
ATOM 574 O O . GLU A 1 73 ? 5.220 -5.815 -26.777 1.00 82.50 73 GLU A O 1
ATOM 579 N N . ASN A 1 74 ? 7.049 -7.115 -26.928 1.00 72.12 74 ASN A N 1
ATOM 580 C CA . ASN A 1 74 ? 7.391 -6.887 -28.344 1.00 72.12 74 ASN A CA 1
ATOM 581 C C . ASN A 1 74 ? 6.937 -5.533 -28.929 1.00 72.12 74 ASN A C 1
ATOM 583 O O . ASN A 1 74 ? 5.979 -5.476 -29.691 1.00 72.12 74 ASN A O 1
ATOM 587 N N . GLY A 1 75 ? 7.628 -4.439 -28.592 1.00 79.31 75 GLY A N 1
ATOM 588 C CA . GLY A 1 75 ? 7.258 -3.100 -29.080 1.00 79.31 75 GLY A CA 1
ATOM 589 C C . GLY A 1 75 ? 6.148 -2.416 -28.273 1.00 79.31 75 GLY A C 1
ATOM 590 O O . GLY A 1 75 ? 5.540 -1.469 -28.759 1.00 79.31 75 GLY A O 1
ATOM 591 N N . TRP A 1 76 ? 5.915 -2.870 -27.037 1.00 87.31 76 TRP A N 1
ATOM 592 C CA . TRP A 1 76 ? 4.883 -2.348 -26.131 1.00 87.31 76 TRP A CA 1
ATOM 593 C C . TRP A 1 76 ? 3.466 -2.561 -26.660 1.00 87.31 76 TRP A C 1
ATOM 595 O O . TRP A 1 76 ? 2.568 -1.741 -26.462 1.00 87.31 76 TRP A O 1
ATOM 605 N N . HIS A 1 77 ? 3.261 -3.706 -27.302 1.0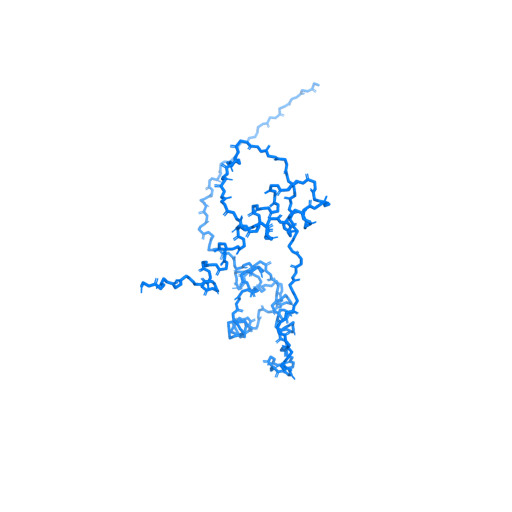0 80.94 77 HIS A N 1
ATOM 606 C CA . HIS A 1 77 ? 1.944 -4.215 -27.631 1.00 80.94 77 HIS A CA 1
ATOM 607 C C . HIS A 1 77 ? 1.459 -5.118 -26.502 1.00 80.94 77 HIS A C 1
ATOM 609 O O . HIS A 1 77 ? 2.215 -5.914 -25.946 1.00 80.94 77 HIS A O 1
ATOM 615 N N . LYS A 1 78 ? 0.186 -4.977 -26.139 1.00 79.56 78 LYS A N 1
ATOM 616 C CA . LYS A 1 78 ? -0.430 -5.806 -25.107 1.00 79.56 78 LYS A CA 1
ATOM 617 C C . LYS A 1 78 ? -0.751 -7.168 -25.721 1.00 79.56 78 LYS A C 1
ATOM 619 O O . LYS A 1 78 ? -1.643 -7.262 -26.560 1.00 79.56 78 LYS A O 1
ATOM 624 N N . THR A 1 79 ? 0.029 -8.191 -25.380 1.00 66.38 79 THR A N 1
ATOM 625 C CA . THR A 1 79 ? -0.049 -9.531 -25.996 1.00 66.38 79 THR A CA 1
ATOM 626 C C . THR A 1 79 ? -0.903 -10.508 -25.197 1.00 66.38 79 THR A C 1
ATOM 628 O O . THR A 1 79 ? -1.240 -11.580 -25.694 1.00 66.38 79 THR A O 1
ATOM 631 N N . SER A 1 80 ? -1.312 -10.135 -23.986 1.00 57.84 80 SER A N 1
ATOM 632 C CA . SER A 1 80 ? -2.282 -10.892 -23.204 1.00 57.84 80 SER A CA 1
ATOM 633 C C . SER A 1 80 ? -3.210 -9.962 -22.428 1.00 57.84 80 SER A C 1
ATOM 635 O O . SER A 1 80 ? -2.785 -8.931 -21.903 1.00 57.84 80 SER A O 1
ATOM 637 N N . ASP A 1 81 ? -4.467 -10.380 -22.272 1.00 58.28 81 ASP A N 1
ATOM 638 C CA . ASP A 1 81 ? -5.349 -9.912 -21.196 1.00 58.28 81 ASP A CA 1
ATOM 639 C C . ASP A 1 81 ? -4.909 -10.529 -19.853 1.00 58.28 81 ASP A C 1
ATOM 641 O O . ASP A 1 81 ? -5.724 -11.042 -19.083 1.00 58.28 81 ASP A O 1
ATOM 645 N N . ALA A 1 82 ? -3.597 -10.554 -19.583 1.00 50.59 82 ALA A N 1
ATOM 646 C CA . ALA A 1 82 ? -3.083 -11.025 -18.310 1.00 50.59 82 ALA A CA 1
ATOM 647 C C . ALA A 1 82 ? -3.725 -10.184 -17.198 1.00 50.59 82 ALA A C 1
ATOM 649 O O . ALA A 1 82 ? -3.690 -8.949 -17.270 1.00 50.59 82 ALA A O 1
ATOM 650 N N . PRO A 1 83 ? -4.331 -10.821 -16.180 1.00 49.41 83 PRO A N 1
ATOM 651 C CA . PRO A 1 83 ? -4.898 -10.091 -15.066 1.00 49.41 83 PRO A CA 1
ATOM 652 C C . PRO A 1 83 ? -3.792 -9.247 -14.436 1.00 49.41 83 PRO A C 1
ATOM 654 O O . PRO A 1 83 ? -2.741 -9.756 -14.048 1.00 49.41 83 PRO A O 1
ATOM 657 N N . THR A 1 84 ? -4.025 -7.939 -14.357 1.00 54.47 84 THR A N 1
ATOM 658 C CA . THR A 1 84 ? -3.175 -7.002 -13.632 1.00 54.47 84 THR A CA 1
ATOM 659 C C . THR A 1 84 ? -3.026 -7.490 -12.196 1.00 54.47 84 THR A C 1
ATOM 661 O O . THR A 1 84 ? -3.984 -7.400 -11.434 1.00 54.47 84 THR A O 1
ATOM 664 N N . ALA A 1 85 ? -1.844 -7.995 -11.827 1.00 55.00 85 ALA A N 1
ATOM 665 C CA . ALA A 1 85 ? -1.195 -7.795 -10.526 1.00 55.00 85 ALA A CA 1
ATOM 666 C C . ALA A 1 85 ? -0.120 -8.853 -10.253 1.00 55.00 85 ALA A C 1
ATOM 668 O O . ALA A 1 85 ? -0.375 -10.052 -10.318 1.00 55.00 85 ALA A O 1
ATOM 669 N N . THR A 1 86 ? 0.982 -8.425 -9.639 1.00 44.19 86 THR A N 1
ATOM 670 C CA . THR A 1 86 ? 1.252 -8.968 -8.302 1.00 44.19 86 THR A CA 1
ATOM 671 C C . THR A 1 86 ? 1.772 -7.872 -7.375 1.00 44.19 86 THR A C 1
ATOM 673 O O . THR A 1 86 ? 2.766 -7.199 -7.634 1.00 44.19 86 THR A O 1
ATOM 676 N N . ILE A 1 87 ? 1.023 -7.668 -6.295 1.00 56.91 87 ILE A N 1
ATOM 677 C CA . ILE A 1 87 ? 1.267 -6.712 -5.217 1.00 56.91 87 ILE A CA 1
ATOM 678 C C . ILE A 1 87 ? 2.604 -7.055 -4.552 1.00 56.91 87 ILE A C 1
ATOM 680 O O . ILE A 1 87 ? 2.764 -8.155 -4.022 1.00 56.91 87 ILE A O 1
ATOM 684 N N . LYS A 1 88 ? 3.561 -6.116 -4.545 1.00 45.31 88 LYS A N 1
ATOM 685 C CA . LYS A 1 88 ? 4.769 -6.268 -3.723 1.00 45.31 88 LYS A CA 1
ATOM 686 C C . LYS A 1 88 ? 4.360 -6.257 -2.243 1.00 45.31 88 LYS A C 1
ATOM 688 O O . LYS A 1 88 ? 3.568 -5.396 -1.852 1.00 45.31 88 LYS A O 1
ATOM 693 N N . PRO A 1 89 ? 4.872 -7.182 -1.414 1.00 39.53 89 PRO A N 1
ATOM 694 C CA . PRO A 1 89 ? 4.538 -7.212 0.002 1.00 39.53 89 PRO A CA 1
ATOM 695 C C . PRO A 1 89 ? 4.956 -5.897 0.667 1.00 39.53 89 PRO A C 1
ATOM 697 O O . PRO A 1 89 ? 6.115 -5.490 0.599 1.00 39.53 89 PRO A O 1
ATOM 700 N N . VAL A 1 90 ? 4.000 -5.228 1.311 1.00 55.72 90 VAL A N 1
ATOM 701 C CA . VAL A 1 90 ? 4.276 -4.057 2.146 1.00 55.72 90 VAL A CA 1
ATOM 702 C C . VAL A 1 90 ? 4.884 -4.553 3.453 1.00 55.72 90 VAL A C 1
ATOM 704 O O . VAL A 1 90 ? 4.210 -5.199 4.256 1.00 55.72 90 VAL A O 1
ATOM 707 N N . THR A 1 91 ? 6.160 -4.245 3.680 1.00 57.84 91 THR A N 1
ATOM 708 C CA . THR A 1 91 ? 6.820 -4.532 4.957 1.00 57.84 91 THR A CA 1
ATOM 709 C C . THR A 1 91 ? 6.317 -3.557 6.018 1.00 57.84 91 THR A C 1
ATOM 711 O O . THR A 1 91 ? 6.705 -2.389 6.054 1.00 57.84 91 THR A O 1
ATOM 714 N N . ILE A 1 92 ? 5.444 -4.042 6.897 1.00 61.59 92 ILE A N 1
ATOM 715 C CA . ILE A 1 92 ? 4.945 -3.286 8.048 1.00 61.59 92 ILE A CA 1
ATOM 716 C C . ILE A 1 92 ? 6.009 -3.296 9.151 1.00 61.59 92 ILE A C 1
ATOM 718 O O . ILE A 1 92 ? 6.326 -4.343 9.715 1.00 61.59 92 ILE A O 1
ATOM 722 N N . GLN A 1 93 ? 6.548 -2.120 9.479 1.00 65.06 93 GLN A N 1
ATOM 723 C CA . GLN A 1 93 ? 7.499 -1.960 10.578 1.00 65.06 93 GLN A CA 1
ATOM 724 C C . GLN A 1 93 ? 6.751 -1.924 11.910 1.00 65.06 93 GLN A C 1
ATOM 726 O O . GLN A 1 93 ? 5.932 -1.038 12.158 1.00 65.06 93 GLN A O 1
ATOM 731 N N . MET A 1 94 ? 7.038 -2.887 12.780 1.00 61.19 94 MET A N 1
ATOM 732 C CA . MET A 1 94 ? 6.382 -2.984 14.078 1.00 61.19 94 MET A CA 1
ATOM 733 C C . MET A 1 94 ? 7.159 -2.189 15.130 1.00 61.19 94 MET A C 1
ATOM 735 O O . MET A 1 94 ? 8.355 -2.405 15.310 1.00 61.19 94 MET A O 1
ATOM 739 N N . ARG A 1 95 ? 6.492 -1.269 15.835 1.00 65.25 95 ARG A N 1
ATOM 740 C CA . ARG A 1 95 ? 7.099 -0.426 16.878 1.00 65.25 95 ARG A CA 1
ATOM 741 C C . ARG A 1 95 ? 6.275 -0.465 18.164 1.00 65.25 95 ARG A C 1
ATOM 743 O O . ARG A 1 95 ? 5.068 -0.705 18.131 1.00 65.25 95 ARG A O 1
ATOM 750 N N . LYS A 1 96 ? 6.939 -0.220 19.296 1.00 63.69 96 LYS A N 1
ATOM 751 C CA . LYS A 1 96 ? 6.290 0.005 20.595 1.00 63.69 96 LYS A CA 1
ATOM 752 C C . LYS A 1 96 ? 5.590 1.371 20.574 1.00 63.69 96 LYS A C 1
ATOM 754 O O . LYS A 1 96 ? 6.074 2.280 19.912 1.00 63.69 96 LYS A O 1
ATOM 759 N N . SER A 1 97 ? 4.461 1.503 21.269 1.00 67.06 97 SER A N 1
ATOM 760 C CA . SER A 1 97 ? 3.750 2.782 21.397 1.00 67.06 97 SER A CA 1
ATOM 761 C C . SER A 1 97 ? 4.623 3.838 22.083 1.00 67.06 97 SER A C 1
ATOM 763 O O . SER A 1 97 ? 5.250 3.526 23.098 1.00 67.06 97 SER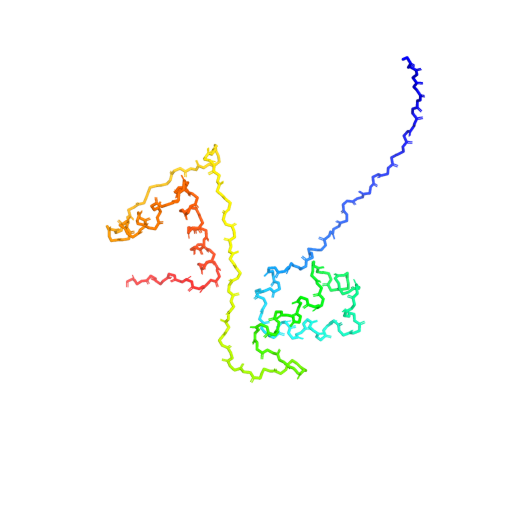 A O 1
ATOM 765 N N . ASP A 1 98 ? 4.611 5.059 21.558 1.00 72.44 98 ASP A N 1
ATOM 766 C CA . ASP A 1 98 ? 5.238 6.256 22.128 1.00 72.44 98 ASP A CA 1
ATOM 767 C C . ASP A 1 98 ? 4.195 7.384 22.283 1.00 72.44 98 ASP A C 1
ATOM 769 O O . ASP A 1 98 ? 3.007 7.182 22.005 1.00 72.44 98 ASP A O 1
ATOM 773 N N . ASP A 1 99 ? 4.634 8.566 22.720 1.00 68.38 99 ASP A N 1
ATOM 774 C CA . ASP A 1 99 ? 3.773 9.727 22.992 1.00 68.38 99 ASP A CA 1
ATOM 775 C C . ASP A 1 99 ? 3.076 10.300 21.739 1.00 68.38 99 ASP A C 1
ATOM 777 O O . ASP A 1 99 ? 2.239 11.195 21.845 1.00 68.38 99 ASP A O 1
ATOM 781 N N . THR A 1 100 ? 3.370 9.779 20.541 1.00 69.69 100 THR A N 1
ATOM 782 C CA . THR A 1 100 ? 2.719 10.184 19.283 1.00 69.69 100 THR A CA 1
ATOM 783 C C . THR A 1 100 ? 1.453 9.378 18.966 1.00 69.69 100 THR A C 1
ATOM 785 O O . THR A 1 100 ? 0.754 9.667 17.991 1.00 69.69 100 THR A O 1
ATOM 788 N N . VAL A 1 101 ? 1.119 8.371 19.782 1.00 68.12 101 VAL A N 1
ATOM 789 C CA . VAL A 1 101 ? -0.027 7.477 19.564 1.00 68.12 101 VAL A CA 1
ATOM 790 C C . VAL A 1 101 ? -1.210 7.879 20.448 1.00 68.12 101 VAL A C 1
ATOM 792 O O . VAL A 1 101 ? -1.133 7.826 21.672 1.00 68.12 101 VAL A O 1
ATOM 795 N N . SER A 1 102 ? -2.355 8.198 19.834 1.00 73.06 102 SER A N 1
ATOM 796 C CA . SER A 1 102 ? -3.610 8.446 20.558 1.00 73.06 102 SER A CA 1
ATOM 797 C C . SER A 1 102 ? -4.545 7.232 20.522 1.00 73.06 102 SER A C 1
ATOM 799 O O . SER A 1 102 ? -4.664 6.535 19.511 1.00 73.06 102 SER A O 1
ATOM 801 N N . ARG A 1 103 ? -5.230 6.961 21.642 1.00 72.62 103 ARG A N 1
ATOM 802 C CA . ARG A 1 103 ? -6.254 5.911 21.717 1.00 72.62 103 ARG A CA 1
ATOM 803 C C . ARG A 1 103 ? -7.592 6.461 21.233 1.00 72.62 103 ARG A C 1
ATOM 805 O O . ARG A 1 103 ? -8.136 7.371 21.845 1.00 72.62 103 ARG A O 1
ATOM 812 N N . GLN A 1 104 ? -8.153 5.831 20.208 1.00 70.75 104 GLN A N 1
ATOM 813 C CA . GLN A 1 104 ? -9.524 6.058 19.754 1.00 70.75 104 GLN A CA 1
ATOM 814 C C . GLN A 1 104 ? -10.378 4.820 20.049 1.00 70.75 104 GLN A C 1
ATOM 816 O O . GLN A 1 104 ? -9.877 3.693 20.000 1.00 70.75 104 GLN A O 1
ATOM 821 N N . SER A 1 105 ? -11.649 5.022 20.398 1.00 75.75 105 SER A N 1
ATOM 822 C CA . SER A 1 105 ? -12.594 3.933 20.675 1.00 75.75 105 SER A CA 1
ATOM 823 C C . SER A 1 105 ? -13.802 4.061 19.758 1.00 75.75 105 SER A C 1
ATOM 825 O O . SER A 1 105 ? -14.476 5.084 19.769 1.00 75.75 105 SER A O 1
ATOM 827 N N . TYR A 1 106 ? -14.076 3.006 18.994 1.00 79.88 106 TYR A N 1
ATOM 828 C CA . TYR A 1 106 ? -15.214 2.918 18.084 1.00 79.88 106 TYR A CA 1
ATOM 829 C C . TYR A 1 106 ? -16.015 1.655 18.395 1.00 79.88 106 TYR A C 1
ATOM 831 O O . TYR A 1 106 ? -15.446 0.643 18.815 1.00 79.88 106 TYR A O 1
ATOM 839 N N . MET A 1 107 ? -17.329 1.710 18.188 1.00 86.38 107 MET A N 1
ATOM 840 C CA . MET A 1 107 ? -18.161 0.509 18.198 1.00 86.38 107 MET A CA 1
ATOM 841 C C . MET A 1 107 ? -18.035 -0.194 16.848 1.00 86.38 107 MET A C 1
ATOM 843 O O . MET A 1 107 ? -18.067 0.455 15.807 1.00 86.38 107 MET A O 1
ATOM 847 N N . ILE A 1 108 ? -17.879 -1.515 16.879 1.00 87.12 108 ILE A N 1
ATOM 848 C CA . ILE A 1 108 ? -17.827 -2.374 15.694 1.00 87.12 108 ILE A CA 1
ATOM 849 C C . ILE A 1 108 ? -18.676 -3.619 15.934 1.00 87.12 108 ILE A C 1
ATOM 851 O O . ILE A 1 108 ? -18.896 -4.018 17.084 1.00 87.12 108 ILE A O 1
ATOM 855 N N . ASP A 1 109 ? -19.098 -4.264 14.853 1.00 93.56 109 ASP A N 1
ATOM 856 C CA . ASP A 1 109 ? -19.856 -5.505 14.936 1.00 93.56 109 ASP A CA 1
ATOM 857 C C . ASP A 1 109 ? -19.060 -6.630 15.604 1.00 93.56 109 ASP A C 1
ATOM 859 O O . ASP A 1 109 ? -17.847 -6.787 15.426 1.00 93.56 109 ASP A O 1
ATOM 863 N N . LYS A 1 110 ? -19.768 -7.471 16.370 1.00 91.62 110 LYS A N 1
ATOM 864 C CA . LYS A 1 110 ? -19.160 -8.588 17.112 1.00 91.62 110 LYS A CA 1
ATOM 865 C C . LYS A 1 110 ? -18.457 -9.593 16.194 1.00 91.62 110 LYS A C 1
ATOM 867 O O . LYS A 1 110 ? -17.439 -10.160 16.593 1.00 91.62 110 LYS A O 1
ATOM 872 N N . SER A 1 111 ? -18.994 -9.829 14.996 1.00 94.19 111 SER A N 1
ATOM 873 C CA . SER A 1 111 ? -18.390 -10.698 13.976 1.00 94.19 111 SER A CA 1
ATOM 874 C C . SER A 1 111 ? -17.044 -10.142 13.511 1.00 94.19 111 SER A C 1
ATOM 876 O O . SER A 1 111 ? -16.028 -10.826 13.634 1.00 94.19 111 SER A O 1
ATOM 878 N N . VAL A 1 112 ? -17.017 -8.868 13.116 1.00 89.69 112 VAL A N 1
ATOM 879 C CA . VAL A 1 112 ? -15.808 -8.147 12.692 1.00 89.69 112 VAL A CA 1
ATOM 880 C C . VAL A 1 112 ? -14.759 -8.131 13.807 1.00 89.69 112 VAL A C 1
ATOM 882 O O . VAL A 1 112 ? -13.587 -8.424 13.575 1.00 89.69 112 VAL A O 1
ATOM 885 N N . ALA A 1 113 ? -15.170 -7.887 15.055 1.00 89.56 113 ALA A N 1
ATOM 886 C CA . ALA A 1 113 ? -14.271 -7.933 16.207 1.00 89.56 113 ALA A CA 1
ATOM 887 C C . ALA A 1 113 ? -13.634 -9.321 16.411 1.00 89.56 113 ALA A C 1
ATOM 889 O O . ALA A 1 113 ? -12.455 -9.425 16.768 1.00 89.56 113 ALA A O 1
ATOM 890 N N . LYS A 1 114 ? -14.398 -10.400 16.192 1.00 93.62 114 LYS A N 1
ATOM 891 C CA . LYS A 1 114 ? -13.912 -11.781 16.317 1.00 93.62 114 LYS A CA 1
ATOM 892 C C . LYS A 1 114 ? -12.884 -12.105 15.234 1.00 93.62 114 LYS A C 1
ATOM 894 O O . LYS A 1 114 ? -11.830 -12.655 15.559 1.00 93.62 114 LYS A O 1
ATOM 899 N N . GLU A 1 115 ? -13.160 -11.734 13.989 1.00 91.06 115 GLU A N 1
ATOM 900 C CA . GLU A 1 115 ? -12.228 -11.897 12.869 1.00 91.06 115 GLU A CA 1
ATOM 901 C C . GLU A 1 115 ? -10.941 -11.104 13.096 1.00 91.06 115 GLU A C 1
ATOM 903 O O . GLU A 1 115 ? -9.843 -11.659 13.018 1.00 91.06 115 GLU A O 1
ATOM 908 N N . TRP A 1 116 ? -11.061 -9.842 13.514 1.00 89.44 116 TRP A N 1
ATOM 909 C CA . TRP A 1 116 ? -9.915 -8.992 13.826 1.00 89.44 116 TRP A CA 1
ATOM 910 C C . TRP A 1 116 ? -9.050 -9.560 14.958 1.00 89.44 116 TRP A C 1
ATOM 912 O O . TRP A 1 116 ? -7.815 -9.525 14.906 1.00 89.44 116 TRP A O 1
ATOM 922 N N . LYS A 1 117 ? -9.682 -10.125 15.994 1.00 88.44 117 LYS A N 1
ATOM 923 C CA . LYS A 1 117 ? -8.980 -10.798 17.095 1.00 88.44 117 LYS A CA 1
ATOM 924 C C . LYS A 1 117 ? -8.230 -12.038 16.609 1.00 88.44 117 LYS A C 1
ATOM 926 O O . LYS A 1 117 ? -7.114 -12.274 17.073 1.00 88.44 117 LYS A O 1
ATOM 931 N N . GLN A 1 118 ? -8.828 -12.809 15.703 1.00 90.50 118 GLN A N 1
ATOM 932 C CA . GLN A 1 118 ? -8.213 -14.002 15.126 1.00 90.50 118 GLN A CA 1
ATOM 933 C C . GLN A 1 118 ? -7.014 -13.642 14.240 1.00 90.50 118 GLN A C 1
ATOM 935 O O . GLN A 1 118 ? -5.949 -14.236 14.401 1.00 90.50 118 GLN A O 1
ATOM 940 N N . PHE A 1 119 ? -7.156 -12.633 13.377 1.00 87.94 119 PHE A N 1
ATOM 941 C CA . PHE A 1 119 ? -6.072 -12.108 12.544 1.00 87.94 119 PHE A CA 1
ATOM 942 C C . PHE A 1 119 ? -4.860 -11.678 13.387 1.00 87.94 119 PHE A C 1
ATOM 944 O O . PHE A 1 119 ? -3.723 -12.053 13.113 1.00 87.94 119 PHE A O 1
ATOM 951 N N . ASN A 1 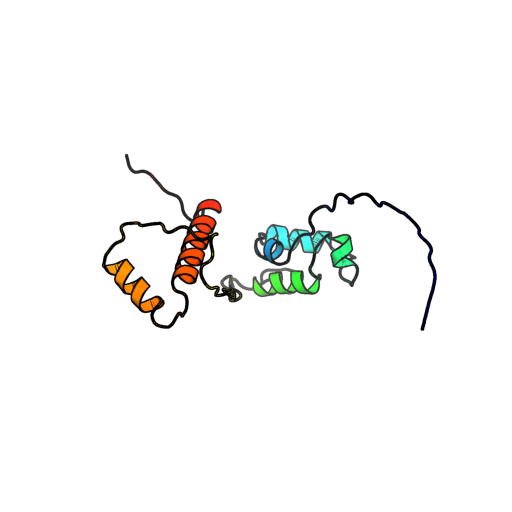120 ? -5.102 -10.970 14.491 1.00 86.94 120 ASN 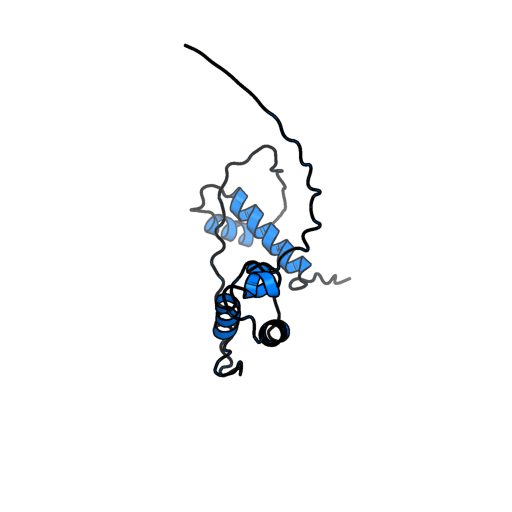A N 1
ATOM 952 C CA . ASN A 1 120 ? -4.045 -10.439 15.353 1.00 86.94 120 ASN A CA 1
ATOM 953 C C . ASN A 1 120 ? -3.472 -11.431 16.375 1.00 86.94 120 ASN A C 1
ATOM 955 O O . ASN A 1 120 ? -2.707 -11.023 17.254 1.00 86.94 120 ASN A O 1
ATOM 959 N N . LYS A 1 121 ? -3.840 -12.716 16.324 1.00 88.50 121 LYS A N 1
ATOM 960 C CA . LYS A 1 121 ? -3.436 -13.702 17.340 1.00 88.50 121 LYS A CA 1
ATOM 961 C C . LYS A 1 121 ? -1.914 -13.835 17.463 1.00 88.50 121 LYS A C 1
ATOM 963 O O . LYS A 1 121 ? -1.416 -13.961 18.577 1.00 88.50 121 LYS A O 1
ATOM 968 N N . ASN A 1 122 ? -1.202 -13.755 16.341 1.00 82.31 122 ASN A N 1
ATOM 969 C CA . ASN A 1 122 ? 0.242 -14.004 16.258 1.00 82.31 122 ASN A CA 1
ATOM 970 C C . ASN A 1 122 ? 1.067 -12.719 16.063 1.00 82.31 122 ASN A C 1
ATOM 972 O O . ASN A 1 122 ? 2.247 -12.780 15.733 1.00 82.31 122 ASN A O 1
ATOM 976 N N . VAL A 1 123 ? 0.444 -11.550 16.236 1.00 79.69 123 VAL A N 1
ATOM 977 C CA . VAL A 1 123 ? 1.054 -10.244 15.971 1.00 79.69 123 VAL A CA 1
ATOM 978 C C . VAL A 1 123 ? 1.478 -9.607 17.303 1.00 79.69 123 VAL A C 1
ATOM 980 O O . VAL A 1 123 ? 0.605 -9.314 18.126 1.00 79.69 123 VAL A O 1
ATOM 983 N N . PRO A 1 124 ? 2.780 -9.350 17.538 1.00 74.12 124 PRO A N 1
ATOM 984 C CA . PRO A 1 124 ? 3.265 -8.839 18.826 1.00 74.12 124 PRO A CA 1
ATOM 985 C C . PRO A 1 124 ? 2.751 -7.432 19.178 1.00 74.12 124 PRO A C 1
ATOM 987 O O . PRO A 1 124 ? 2.535 -7.138 20.350 1.00 74.12 124 PRO A O 1
ATOM 990 N N . PHE A 1 125 ? 2.484 -6.577 18.183 1.00 79.19 125 PHE A N 1
ATOM 991 C CA . PHE A 1 125 ? 2.019 -5.199 18.393 1.00 79.19 125 PHE A CA 1
ATOM 992 C C . PHE A 1 125 ? 0.710 -4.928 17.638 1.00 79.19 125 PHE A C 1
ATOM 994 O O . PHE A 1 125 ? 0.704 -4.400 16.530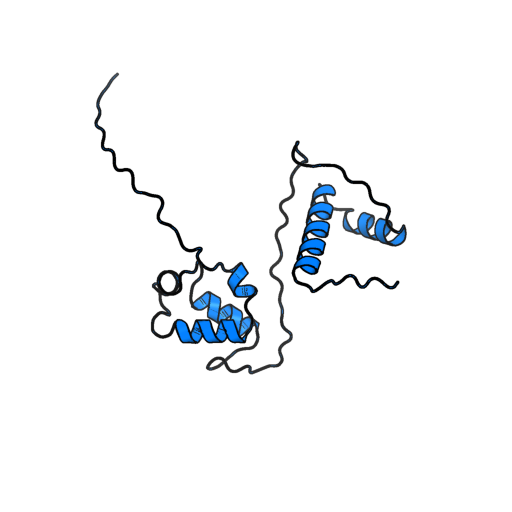 1.00 79.19 125 PHE A O 1
ATOM 1001 N N . LYS A 1 126 ? -0.424 -5.293 18.248 1.00 76.31 126 LYS A N 1
ATOM 1002 C CA . LYS A 1 126 ? -1.771 -5.214 17.635 1.00 76.31 126 LYS A CA 1
ATOM 1003 C C . LYS A 1 126 ? -2.230 -3.794 17.281 1.00 76.31 126 LYS A C 1
ATOM 1005 O O . LYS A 1 126 ? -3.128 -3.611 16.469 1.00 76.31 126 LYS A O 1
ATOM 1010 N N . THR A 1 127 ? -1.642 -2.778 17.906 1.00 73.25 127 THR A N 1
ATOM 1011 C CA . THR A 1 127 ? -1.907 -1.369 17.583 1.00 73.25 127 THR A CA 1
ATOM 1012 C C . THR A 1 127 ? -1.349 -0.987 16.212 1.00 73.25 127 THR A C 1
ATOM 1014 O O . THR A 1 127 ? -1.942 -0.160 15.525 1.00 73.25 127 THR A O 1
ATOM 1017 N N . VAL A 1 128 ? -0.260 -1.632 15.776 1.00 77.88 128 VAL A N 1
ATOM 1018 C CA . VAL A 1 128 ? 0.364 -1.391 14.468 1.00 77.88 128 VAL A CA 1
ATOM 1019 C C . VAL A 1 128 ? -0.561 -1.855 13.346 1.00 77.88 128 VAL A C 1
ATOM 1021 O O . VAL A 1 128 ? -0.809 -1.107 12.405 1.00 77.88 128 VAL A O 1
ATOM 1024 N N . THR A 1 129 ? -1.127 -3.058 13.456 1.00 82.56 129 THR A N 1
ATOM 1025 C CA . THR A 1 129 ? -2.035 -3.595 12.431 1.00 82.56 129 THR A CA 1
ATOM 1026 C C . THR A 1 129 ? -3.302 -2.763 12.292 1.00 82.56 129 THR A C 1
ATOM 1028 O O . THR A 1 129 ? -3.754 -2.542 11.172 1.00 82.56 129 THR A O 1
ATOM 1031 N N . LEU A 1 130 ? -3.834 -2.235 13.398 1.00 84.12 130 LEU A N 1
ATOM 1032 C CA . LEU A 1 130 ? -4.977 -1.324 13.355 1.00 84.12 130 LEU A CA 1
ATOM 1033 C C . LEU A 1 130 ? -4.622 -0.009 12.646 1.00 84.12 130 LEU A C 1
ATOM 1035 O O . LEU A 1 130 ? -5.371 0.431 11.779 1.00 84.12 130 LEU A O 1
ATOM 1039 N N . GLY A 1 131 ? -3.467 0.586 12.957 1.00 83.06 131 GLY A N 1
ATOM 1040 C CA . GLY A 1 131 ? -3.011 1.818 12.306 1.00 83.06 131 GLY A CA 1
ATOM 1041 C C . GLY A 1 131 ? -2.847 1.671 10.789 1.00 83.06 131 GLY A C 1
ATOM 1042 O O . GLY A 1 131 ? -3.292 2.536 10.036 1.00 83.06 131 GLY A O 1
ATOM 1043 N N . TYR A 1 132 ? -2.271 0.557 10.327 1.00 85.56 132 TYR A N 1
ATOM 1044 C CA . TYR A 1 132 ? -2.128 0.279 8.893 1.00 85.56 132 TYR A CA 1
ATOM 1045 C C . TYR A 1 132 ? -3.463 -0.022 8.206 1.00 85.56 132 TYR A C 1
ATOM 1047 O O . TYR A 1 132 ? -3.678 0.450 7.092 1.00 85.56 132 TYR A O 1
ATOM 1055 N N . ALA A 1 133 ? -4.372 -0.754 8.858 1.00 86.56 133 ALA A N 1
ATOM 1056 C CA . ALA A 1 133 ? -5.705 -1.011 8.313 1.00 86.56 133 ALA A CA 1
ATOM 1057 C C . ALA A 1 133 ? -6.496 0.291 8.120 1.00 86.56 133 ALA A C 1
ATOM 1059 O O . ALA A 1 133 ? -7.064 0.515 7.053 1.00 86.56 133 ALA A O 1
ATOM 1060 N N . LEU A 1 134 ? -6.463 1.183 9.115 1.00 88.25 134 LEU A N 1
ATOM 1061 C CA . LEU A 1 134 ? -7.109 2.492 9.025 1.00 88.25 134 LEU A CA 1
ATOM 1062 C C . LEU A 1 134 ? -6.466 3.371 7.948 1.00 88.25 134 LEU A C 1
ATOM 1064 O O . LEU A 1 134 ? -7.181 3.997 7.173 1.00 88.25 134 LEU A O 1
ATOM 1068 N N . ARG A 1 135 ? -5.130 3.390 7.850 1.00 85.38 135 ARG A N 1
ATOM 1069 C CA . ARG A 1 135 ? -4.439 4.146 6.796 1.00 85.38 135 ARG A CA 1
ATOM 1070 C C . ARG A 1 135 ? -4.826 3.651 5.408 1.00 85.38 135 ARG A C 1
ATOM 1072 O O . ARG A 1 135 ? -5.173 4.465 4.563 1.00 85.38 135 ARG A O 1
ATOM 1079 N N . ARG A 1 136 ? -4.875 2.331 5.205 1.00 87.06 136 ARG A N 1
ATOM 1080 C CA . ARG A 1 136 ? -5.297 1.766 3.923 1.00 87.06 136 ARG A CA 1
ATOM 1081 C C . ARG A 1 136 ? -6.743 2.116 3.579 1.00 87.06 136 ARG A C 1
ATOM 1083 O O . ARG A 1 136 ? -7.018 2.474 2.441 1.00 87.06 136 ARG A O 1
ATOM 1090 N N . PHE A 1 137 ? -7.646 2.044 4.554 1.00 88.06 137 PHE A N 1
ATOM 1091 C CA . PHE A 1 137 ? -9.033 2.462 4.363 1.00 88.06 137 PHE A CA 1
ATOM 1092 C C . PHE A 1 137 ? -9.126 3.929 3.915 1.00 88.06 137 PHE A C 1
ATOM 1094 O O . PHE A 1 137 ? -9.838 4.237 2.963 1.00 88.06 137 PHE A O 1
ATOM 1101 N N . MET A 1 138 ? -8.358 4.821 4.550 1.00 88.31 138 MET A N 1
ATOM 1102 C CA . MET A 1 138 ? -8.295 6.233 4.163 1.00 88.31 138 MET A CA 1
ATOM 1103 C C . MET A 1 138 ? -7.701 6.432 2.764 1.00 88.31 138 MET A C 1
ATOM 1105 O O . MET A 1 138 ? -8.212 7.256 2.014 1.00 88.31 138 MET A O 1
ATOM 1109 N N . ASP A 1 139 ? -6.670 5.676 2.381 1.00 85.50 139 ASP A N 1
ATOM 1110 C CA . ASP A 1 139 ? -6.093 5.737 1.031 1.00 85.50 139 ASP A CA 1
ATOM 1111 C C . ASP A 1 139 ? -7.109 5.296 -0.039 1.00 85.50 139 ASP A C 1
ATOM 1113 O O . ASP A 1 139 ? -7.255 5.937 -1.082 1.00 85.50 139 ASP A O 1
ATOM 1117 N N . ASP A 1 140 ? -7.850 4.215 0.221 1.00 80.62 140 ASP A N 1
ATOM 1118 C CA . ASP A 1 140 ? -8.887 3.709 -0.682 1.00 80.62 140 ASP A CA 1
ATOM 1119 C C . ASP A 1 140 ? -10.084 4.680 -0.772 1.00 80.62 140 ASP A C 1
ATOM 1121 O O . ASP A 1 140 ? -10.653 4.866 -1.848 1.00 80.62 140 ASP A O 1
ATOM 1125 N N . TYR A 1 141 ? -10.426 5.372 0.316 1.00 84.25 141 TYR A N 1
ATOM 1126 C CA . TYR A 1 141 ? -11.402 6.464 0.290 1.00 84.25 141 TYR A CA 1
ATOM 1127 C C . TYR A 1 141 ? -10.904 7.671 -0.518 1.00 84.25 141 TYR A C 1
ATOM 1129 O O . TYR A 1 141 ? -11.573 8.118 -1.448 1.00 84.25 141 TYR A O 1
ATOM 1137 N N . ASN A 1 142 ? -9.698 8.165 -0.228 1.00 76.69 142 ASN A N 1
ATOM 1138 C CA . ASN A 1 142 ? -9.134 9.351 -0.878 1.00 76.69 142 ASN A CA 1
ATOM 1139 C C . ASN A 1 142 ? -8.870 9.139 -2.377 1.00 76.69 142 ASN A C 1
ATOM 1141 O O . ASN A 1 142 ? -8.981 10.076 -3.162 1.00 76.69 142 ASN A O 1
ATOM 1145 N N . SER A 1 143 ? -8.551 7.910 -2.790 1.00 81.25 143 SER A N 1
ATOM 1146 C CA . SER A 1 143 ? -8.415 7.541 -4.207 1.00 81.25 143 SER A CA 1
ATOM 1147 C C . SER A 1 143 ? -9.758 7.366 -4.930 1.00 81.25 143 SER A C 1
ATOM 1149 O O . SER A 1 143 ? -9.780 7.091 -6.129 1.00 81.25 143 SER A O 1
ATOM 1151 N N . GLY A 1 144 ? -10.884 7.511 -4.226 1.00 75.62 144 GLY A N 1
ATOM 1152 C CA . GLY A 1 144 ? -12.229 7.362 -4.777 1.00 75.62 144 GLY A CA 1
ATOM 1153 C C . GLY A 1 144 ? -12.644 5.913 -5.042 1.00 75.62 144 GLY A C 1
ATOM 1154 O O . GLY A 1 144 ? -13.682 5.694 -5.672 1.00 75.62 144 GLY A O 1
ATOM 1155 N N . ARG A 1 145 ? -11.860 4.928 -4.574 1.00 78.81 145 ARG A N 1
ATOM 1156 C CA . ARG A 1 145 ? -12.208 3.498 -4.628 1.00 78.81 145 ARG A CA 1
ATOM 1157 C C . ARG A 1 145 ? -13.342 3.171 -3.661 1.00 78.81 145 ARG A C 1
ATOM 1159 O O . ARG A 1 145 ? -14.188 2.343 -3.981 1.00 78.81 145 ARG A O 1
ATOM 1166 N N . ILE A 1 146 ? -13.356 3.818 -2.501 1.00 81.75 146 ILE A N 1
ATOM 1167 C CA . ILE A 1 146 ? -14.480 3.797 -1.566 1.00 81.75 146 ILE A CA 1
ATOM 1168 C C . ILE A 1 146 ? -15.195 5.137 -1.686 1.00 81.75 146 ILE A C 1
ATOM 1170 O O . ILE A 1 146 ? -14.574 6.192 -1.577 1.00 81.75 146 ILE A O 1
ATOM 1174 N N . LYS A 1 147 ? -16.509 5.093 -1.891 1.00 83.19 147 LYS A N 1
ATOM 1175 C CA . LYS A 1 147 ? -17.384 6.264 -1.854 1.00 83.19 147 LYS A CA 1
ATOM 1176 C C . LYS A 1 147 ? -18.470 6.005 -0.826 1.00 83.19 147 LYS A C 1
ATOM 1178 O O . LYS A 1 147 ? -18.992 4.896 -0.756 1.00 83.19 147 LYS A O 1
ATOM 1183 N N . PHE A 1 148 ? -18.788 7.019 -0.033 1.00 80.19 148 PHE A N 1
ATOM 1184 C CA . PHE A 1 148 ? -19.966 6.978 0.819 1.00 80.19 148 PHE A CA 1
ATOM 1185 C C . PHE A 1 148 ? -21.119 7.597 0.047 1.00 80.19 148 PHE A C 1
ATOM 1187 O O . PHE A 1 148 ? -21.040 8.753 -0.367 1.00 80.19 148 PHE A O 1
ATOM 1194 N N . GLU A 1 149 ? -22.170 6.819 -0.152 1.00 68.88 149 GLU A N 1
ATOM 1195 C CA . GLU A 1 149 ? -23.449 7.330 -0.617 1.00 68.88 149 GLU A CA 1
ATOM 1196 C C . GLU A 1 149 ? -24.354 7.426 0.604 1.00 68.88 149 GLU A C 1
ATOM 1198 O O . GLU A 1 149 ? -24.524 6.460 1.349 1.00 68.88 149 GLU A O 1
ATOM 1203 N N . PHE A 1 150 ? -24.861 8.627 0.856 1.00 63.91 150 PHE A N 1
ATOM 1204 C CA . PHE A 1 150 ? -25.860 8.833 1.888 1.00 63.91 150 PHE A CA 1
ATOM 1205 C C . PHE A 1 150 ? -27.218 8.553 1.260 1.00 63.91 150 PHE A C 1
ATOM 1207 O O . PHE A 1 150 ? -27.650 9.283 0.369 1.00 63.91 150 PHE A O 1
ATOM 1214 N N . GLU A 1 151 ? -27.873 7.496 1.717 1.00 45.72 151 GLU A N 1
ATOM 1215 C CA . GLU A 1 151 ? -29.301 7.324 1.492 1.00 45.72 151 GLU A CA 1
ATOM 1216 C C . GLU A 1 151 ? -30.012 8.237 2.502 1.00 45.72 151 GLU A C 1
ATOM 1218 O O . GLU A 1 151 ? -29.850 8.070 3.714 1.00 45.72 151 GLU A O 1
ATOM 1223 N N . ILE A 1 152 ? -30.677 9.281 1.997 1.00 44.78 152 ILE A N 1
ATOM 1224 C CA . ILE A 1 152 ? -31.548 10.167 2.786 1.00 44.78 152 ILE A CA 1
ATOM 1225 C C . ILE A 1 152 ? -32.957 9.590 2.756 1.00 44.78 152 ILE A C 1
ATOM 1227 O O . ILE A 1 152 ? -33.420 9.286 1.633 1.00 44.78 152 ILE A O 1
#